Protein AF-A0A3M7LF11-F1 (afdb_monomer)

Nearest PDB structures (foldseek):
  4iwr-assembly1_B  TM=7.199E-01  e=1.072E+00  Enterobacter sp. RFL1396
  3fya-assembly1_A  TM=6.774E-01  e=1.220E+00  Enterobacter sp. RFL1396
  2cro-assembly1_A  TM=6.821E-01  e=1.921E+00  Phage 434
  2ict-assembly1_A  TM=4.793E-01  e=4.764E+00  Escherichia coli CFT073

Foldseek 3Di:
DPLQDALLSLVVVVCVVVVHDVVVVCVQLVHDPVCCDDVNVVDHDDPVSVVSSCVVVVLCVPPQNVCCSHVVPDDRDDPPPPPDDDDDDDVPVVVVVVVVVVVVVVVVVVVVVVVVVVVVVVVVVVVVVVVVVVVVVVVVVVVVVVVPDD

Secondary structure (DSSP, 8-state):
-----SHHHHHHHHHHHHT--HHHHHHHHT--GGGGSHHHHHSPPPHHHHHHHHHH-GGGTSHHHHHHHHH--S--------------SSHHHHHHHHHHHHHHHHHHHHHHHHHHHHHHHHHHHHHHHHHHHHHHHHHHHHHHHHHS--

Mean predicted aligned error: 16.31 Å

Sequence (150 aa):
MDKIKTTKERILFYLEKKGFKKETFYKETGMSSSNFKGMALKSDLGIDKLAKIITFYPELKESSNLTWLITGQGNLTLDDGKKTCPDTTNSNEKNNELADLLASLFAQYNTQDKSLLFIQNQLGRIEKKCDEAFAQQKNFLEKILSQAKP

pLDDT: mean 85.23, std 14.86, range [35.38, 97.38]

Structure (mmCIF, N/CA/C/O backbone):
data_AF-A0A3M7LF11-F1
#
_entry.id   AF-A0A3M7LF11-F1
#
loop_
_atom_site.group_PDB
_atom_site.id
_atom_site.type_symbol
_atom_site.label_atom_id
_atom_site.label_alt_id
_atom_site.label_comp_id
_atom_site.label_asym_id
_atom_site.label_entity_id
_atom_site.label_seq_id
_atom_site.pdbx_PDB_ins_code
_atom_site.Cartn_x
_atom_site.Cartn_y
_atom_site.Cartn_z
_atom_site.occupancy
_atom_site.B_iso_or_equiv
_atom_site.auth_seq_id
_atom_site.auth_comp_id
_atom_site.auth_asym_id
_atom_site.auth_atom_id
_atom_site.pdbx_PDB_model_num
ATOM 1 N N . MET A 1 1 ? 19.154 20.171 -10.728 1.00 37.91 1 MET A N 1
ATOM 2 C CA . MET A 1 1 ? 18.754 18.773 -10.989 1.00 37.91 1 MET A CA 1
ATOM 3 C C . MET A 1 1 ? 17.394 18.800 -11.644 1.00 37.91 1 MET A C 1
ATOM 5 O O . MET A 1 1 ? 16.464 19.336 -11.048 1.00 37.91 1 MET A O 1
ATOM 9 N N . ASP A 1 2 ? 17.306 18.323 -12.883 1.00 45.28 2 ASP A N 1
ATOM 10 C CA . ASP A 1 2 ? 16.047 18.278 -13.618 1.00 45.28 2 ASP A CA 1
ATOM 11 C C . ASP A 1 2 ? 15.024 17.454 -12.841 1.00 45.28 2 ASP A C 1
ATOM 13 O O . ASP A 1 2 ? 15.252 16.305 -12.464 1.00 45.28 2 ASP A O 1
ATOM 17 N N . LYS A 1 3 ? 13.901 18.098 -12.534 1.00 57.84 3 LYS A N 1
ATOM 18 C CA . LYS A 1 3 ? 12.781 17.499 -11.817 1.00 57.84 3 LYS A CA 1
ATOM 19 C C . LYS A 1 3 ? 12.213 16.409 -12.723 1.00 57.84 3 LYS A C 1
ATOM 21 O O . LYS A 1 3 ? 11.595 16.754 -13.719 1.00 57.84 3 LYS A O 1
ATOM 26 N N . ILE A 1 4 ? 12.439 15.134 -12.415 1.00 66.81 4 ILE A N 1
ATOM 27 C CA . ILE A 1 4 ? 11.818 14.006 -13.127 1.00 66.81 4 ILE A CA 1
ATOM 28 C C . ILE A 1 4 ? 10.298 14.177 -13.005 1.00 66.81 4 ILE A C 1
ATOM 30 O O . ILE A 1 4 ? 9.768 14.113 -11.894 1.00 66.81 4 ILE A O 1
ATOM 34 N N . LYS A 1 5 ? 9.590 14.466 -14.106 1.00 77.38 5 LYS A N 1
ATOM 35 C CA . LYS A 1 5 ? 8.169 14.861 -14.040 1.00 77.38 5 LYS A CA 1
ATOM 36 C C . LYS A 1 5 ? 7.240 13.711 -14.399 1.00 77.38 5 LYS A C 1
ATOM 38 O O . LYS A 1 5 ? 6.212 13.529 -13.751 1.00 77.38 5 LYS A O 1
ATOM 43 N N . THR A 1 6 ? 7.603 12.921 -15.401 1.00 89.31 6 THR A N 1
ATOM 44 C CA . THR A 1 6 ? 6.701 11.945 -16.023 1.00 89.31 6 THR A CA 1
ATOM 45 C C . THR A 1 6 ? 7.041 10.502 -15.669 1.00 89.31 6 THR A C 1
ATOM 47 O O . THR A 1 6 ? 8.177 10.159 -15.337 1.00 89.31 6 THR A O 1
ATOM 50 N N . THR A 1 7 ? 6.048 9.622 -15.800 1.00 91.69 7 THR A N 1
ATOM 51 C CA . THR A 1 7 ? 6.211 8.174 -15.604 1.00 91.69 7 THR A CA 1
ATOM 52 C C . THR A 1 7 ? 7.280 7.593 -16.528 1.00 91.69 7 THR A C 1
ATOM 54 O O . THR A 1 7 ? 8.071 6.757 -16.105 1.00 91.69 7 THR A O 1
ATOM 57 N N . LYS A 1 8 ? 7.371 8.067 -17.777 1.00 92.75 8 LYS A N 1
ATOM 58 C CA . LYS A 1 8 ? 8.382 7.600 -18.737 1.00 92.75 8 LYS A CA 1
ATOM 59 C C . LYS A 1 8 ? 9.796 8.009 -18.334 1.00 92.75 8 LYS A C 1
ATOM 61 O O . LYS A 1 8 ? 10.705 7.192 -18.443 1.00 92.75 8 LYS A O 1
ATOM 66 N N . GLU A 1 9 ? 9.985 9.227 -17.829 1.00 92.25 9 GLU A N 1
ATOM 67 C CA . GLU A 1 9 ? 11.280 9.656 -17.286 1.00 92.25 9 GLU A CA 1
ATOM 68 C C . GLU A 1 9 ? 11.669 8.828 -16.053 1.00 92.25 9 GLU A C 1
ATOM 70 O O . GLU A 1 9 ? 12.822 8.419 -15.937 1.00 92.25 9 GLU A O 1
ATOM 75 N N . ARG A 1 10 ? 10.706 8.497 -15.179 1.00 92.50 10 ARG A N 1
ATOM 76 C CA . ARG A 1 10 ? 10.931 7.595 -14.035 1.00 92.50 10 ARG A CA 1
ATOM 77 C C . ARG A 1 10 ? 11.327 6.184 -14.466 1.00 92.50 10 ARG A C 1
ATOM 79 O O . ARG A 1 10 ? 12.252 5.621 -13.892 1.00 92.50 10 ARG A O 1
ATOM 86 N N . ILE A 1 11 ? 10.709 5.637 -15.514 1.00 93.50 11 ILE A N 1
ATOM 87 C CA . ILE A 1 11 ? 11.112 4.341 -16.088 1.00 93.50 11 ILE A CA 1
ATOM 88 C C . ILE A 1 11 ? 12.564 4.404 -16.567 1.00 93.50 11 ILE A C 1
ATOM 90 O O . ILE A 1 11 ? 13.355 3.532 -16.225 1.00 93.50 11 ILE A O 1
ATOM 94 N N . LEU A 1 12 ? 12.943 5.446 -17.315 1.00 92.94 12 LEU A N 1
ATOM 95 C CA . LEU A 1 12 ? 14.319 5.593 -17.797 1.00 92.94 12 LEU A CA 1
ATOM 96 C C . LEU A 1 12 ? 15.326 5.728 -16.648 1.00 92.94 12 LEU A C 1
ATOM 98 O O . LEU A 1 12 ? 16.388 5.115 -16.712 1.00 92.94 12 LEU A O 1
ATOM 102 N N . PHE A 1 13 ? 14.977 6.479 -15.600 1.00 92.00 13 PHE A N 1
ATOM 103 C CA . PHE A 1 13 ? 15.789 6.597 -14.388 1.00 92.00 13 PHE A CA 1
ATOM 104 C C . PHE A 1 13 ? 15.973 5.245 -13.689 1.00 92.00 13 PHE A C 1
ATOM 106 O O . PHE A 1 13 ? 17.080 4.897 -13.291 1.00 92.00 13 PHE A O 1
ATOM 113 N N . TYR A 1 14 ? 14.905 4.456 -13.571 1.00 92.25 14 TYR A N 1
ATOM 114 C CA . TYR A 1 14 ? 14.975 3.106 -13.017 1.00 92.25 14 TYR A CA 1
ATOM 115 C C . TYR A 1 14 ? 15.912 2.196 -13.836 1.00 92.25 14 TYR A C 1
ATOM 117 O O . TYR A 1 14 ? 16.782 1.544 -13.257 1.00 92.25 14 TYR A O 1
ATOM 125 N N . LEU A 1 15 ? 15.799 2.207 -15.172 1.00 92.06 15 LEU A N 1
ATOM 126 C CA . LEU A 1 15 ? 16.684 1.430 -16.051 1.00 92.06 15 LEU A CA 1
ATOM 127 C C . LEU A 1 15 ? 18.151 1.832 -15.871 1.00 92.06 15 LEU A C 1
ATOM 129 O O . LEU A 1 15 ? 19.018 0.967 -15.785 1.00 92.06 15 LEU A O 1
ATOM 133 N N . GLU A 1 16 ? 18.425 3.134 -15.776 1.00 91.06 16 GLU A N 1
ATOM 134 C CA . GLU A 1 16 ? 19.770 3.656 -15.525 1.00 91.06 16 GLU A CA 1
ATOM 135 C C . GLU A 1 16 ? 20.314 3.182 -14.173 1.00 91.06 16 GLU A C 1
ATOM 137 O O . GLU A 1 16 ? 21.439 2.691 -14.103 1.00 91.06 16 GLU A O 1
ATOM 142 N N . LYS A 1 17 ? 19.502 3.250 -13.111 1.00 89.25 17 LYS A N 1
ATOM 143 C CA . LYS A 1 17 ? 19.895 2.799 -11.769 1.00 89.25 17 LYS A CA 1
ATOM 144 C C . LYS A 1 17 ? 20.200 1.305 -11.699 1.00 89.25 17 LYS A C 1
ATOM 146 O O . LYS A 1 17 ? 21.143 0.927 -11.013 1.00 89.25 17 LYS A O 1
ATOM 151 N N . LYS A 1 18 ? 19.449 0.470 -12.420 1.00 87.19 18 LYS A N 1
ATOM 152 C CA . LYS A 1 18 ? 19.700 -0.979 -12.512 1.00 87.19 18 LYS A CA 1
ATOM 153 C C . LYS A 1 18 ? 20.770 -1.361 -13.541 1.00 87.19 18 LYS A C 1
ATOM 155 O O . LYS A 1 18 ? 21.144 -2.527 -13.617 1.00 87.19 18 LYS A O 1
ATOM 160 N N . GLY A 1 19 ? 21.274 -0.409 -14.330 1.00 87.31 19 GLY A N 1
ATOM 161 C CA . GLY A 1 19 ? 22.232 -0.685 -15.402 1.00 87.31 19 GLY A CA 1
ATOM 162 C C . GLY A 1 19 ? 21.628 -1.455 -16.583 1.00 87.31 19 GLY A C 1
ATOM 163 O O . GLY A 1 19 ? 22.349 -2.121 -17.328 1.00 87.31 19 GLY A O 1
ATOM 164 N N . PHE A 1 20 ? 20.308 -1.384 -16.773 1.00 89.94 20 PHE A N 1
ATOM 165 C CA . PHE A 1 20 ? 19.628 -2.032 -17.887 1.00 89.94 20 PHE A CA 1
ATOM 166 C C . PHE A 1 20 ? 19.784 -1.236 -19.183 1.00 89.94 20 PHE A C 1
ATOM 168 O O . PHE A 1 20 ? 19.600 -0.018 -19.238 1.00 89.94 20 PHE A O 1
ATOM 175 N N . LYS A 1 21 ? 20.091 -1.951 -20.269 1.00 92.88 21 LYS A N 1
ATOM 176 C CA . LYS A 1 21 ? 20.176 -1.363 -21.609 1.00 92.88 21 LYS A CA 1
ATOM 177 C C . LYS A 1 21 ? 18.773 -1.030 -22.114 1.00 92.88 21 LYS A C 1
ATOM 179 O O . LYS A 1 21 ? 17.878 -1.877 -22.086 1.00 92.88 21 LYS A O 1
ATOM 184 N N . LYS A 1 22 ? 18.589 0.188 -22.628 1.00 92.88 22 LYS A N 1
ATOM 185 C CA . LYS A 1 22 ? 17.292 0.670 -23.136 1.00 92.88 22 LYS A CA 1
ATOM 186 C C . LYS A 1 22 ? 16.792 -0.191 -24.296 1.00 92.88 22 LYS A C 1
ATOM 188 O O . LYS A 1 22 ? 15.602 -0.456 -24.398 1.00 92.88 22 LYS A O 1
ATOM 193 N N . GLU A 1 23 ? 17.704 -0.671 -25.133 1.00 92.06 23 GLU A N 1
ATOM 194 C CA . GLU A 1 23 ? 17.424 -1.550 -26.268 1.00 92.06 23 GLU A CA 1
ATOM 195 C C . GLU A 1 23 ? 16.804 -2.875 -25.814 1.00 92.06 23 GLU A C 1
ATOM 197 O O . GLU A 1 23 ? 15.827 -3.333 -26.408 1.00 92.06 23 GLU A O 1
ATOM 202 N N . THR A 1 24 ? 17.332 -3.459 -24.733 1.00 92.00 24 THR A N 1
ATOM 203 C CA . THR A 1 24 ? 16.788 -4.676 -24.120 1.00 92.00 24 THR A CA 1
ATOM 204 C C . THR A 1 24 ? 15.384 -4.419 -23.589 1.00 92.00 24 THR A C 1
ATOM 206 O O . THR A 1 24 ? 14.457 -5.135 -23.958 1.00 92.00 24 THR A O 1
ATOM 209 N N . PHE A 1 25 ? 15.202 -3.329 -22.839 1.00 95.00 25 PHE A N 1
ATOM 210 C CA . PHE A 1 25 ? 13.893 -2.919 -22.333 1.00 95.00 25 PHE A CA 1
ATOM 211 C C . PHE A 1 25 ? 12.856 -2.758 -23.455 1.00 95.00 25 PHE A C 1
ATOM 213 O O . PHE A 1 25 ? 11.746 -3.281 -23.358 1.00 95.00 25 PHE A O 1
ATOM 220 N N . TYR A 1 26 ? 13.204 -2.074 -24.549 1.00 94.06 26 TYR A N 1
ATOM 221 C CA . TYR A 1 26 ? 12.304 -1.884 -25.692 1.00 94.06 26 TYR A CA 1
ATOM 222 C C . TYR A 1 26 ? 11.915 -3.211 -26.346 1.00 94.06 26 TYR A C 1
ATOM 224 O O . TYR A 1 26 ? 10.750 -3.406 -26.695 1.00 94.06 26 TYR A O 1
ATOM 232 N N . LYS A 1 27 ? 12.867 -4.140 -26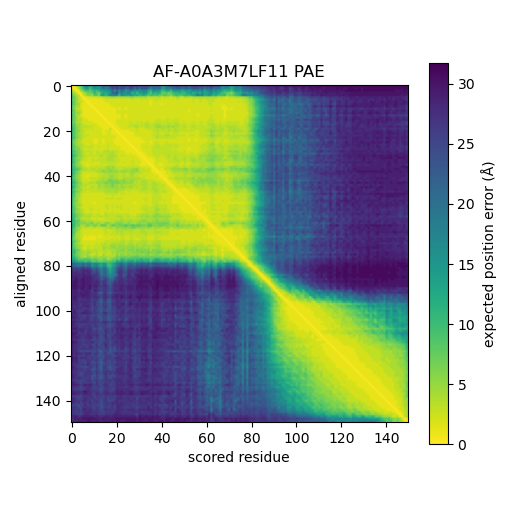.469 1.00 92.56 27 LYS A N 1
ATOM 233 C CA . LYS A 1 27 ? 12.630 -5.469 -27.037 1.00 92.56 27 LYS A CA 1
ATOM 234 C C . LYS A 1 27 ? 11.722 -6.320 -26.144 1.00 92.56 27 LYS A C 1
ATOM 236 O O . LYS A 1 27 ? 10.757 -6.887 -26.645 1.00 92.56 27 LYS A O 1
ATOM 241 N N . GLU A 1 28 ? 11.997 -6.378 -24.843 1.00 91.75 28 GLU A N 1
ATOM 242 C CA . GLU A 1 28 ? 11.240 -7.182 -23.868 1.00 91.75 28 GLU A CA 1
ATOM 243 C C . GLU A 1 28 ? 9.813 -6.661 -23.694 1.00 91.75 28 GLU A C 1
ATOM 245 O O . GLU A 1 28 ? 8.832 -7.400 -23.779 1.00 91.75 28 GLU A O 1
ATOM 250 N N . THR A 1 29 ? 9.672 -5.346 -23.550 1.00 90.50 29 THR A N 1
ATOM 251 C CA . THR A 1 29 ? 8.360 -4.712 -23.402 1.00 90.50 29 THR A CA 1
ATOM 252 C C . THR A 1 29 ? 7.620 -4.557 -24.734 1.00 90.50 29 THR A C 1
ATOM 254 O O . THR A 1 29 ? 6.427 -4.243 -24.748 1.00 90.50 29 THR A O 1
ATOM 257 N N . GLY A 1 30 ? 8.275 -4.814 -25.871 1.00 91.00 30 GLY A N 1
ATOM 258 C CA . GLY A 1 30 ? 7.721 -4.616 -27.213 1.00 91.00 30 GLY A CA 1
ATOM 259 C C . GLY A 1 30 ? 7.358 -3.157 -27.502 1.00 91.00 30 GLY A C 1
ATOM 260 O O . GLY A 1 30 ? 6.404 -2.888 -28.231 1.00 91.00 30 GLY A O 1
ATOM 261 N N . MET A 1 31 ? 8.059 -2.208 -26.881 1.00 91.50 31 MET A N 1
ATOM 262 C CA . MET A 1 31 ? 7.811 -0.779 -27.045 1.00 91.50 31 MET A CA 1
ATOM 263 C C . MET A 1 31 ? 8.830 -0.153 -27.989 1.00 91.50 31 MET A C 1
ATOM 265 O O . MET A 1 31 ? 10.023 -0.412 -27.896 1.00 91.50 31 MET A O 1
ATOM 269 N N . SER A 1 32 ? 8.376 0.743 -28.866 1.00 91.44 32 SER A N 1
ATOM 270 C CA . SER A 1 32 ? 9.290 1.516 -29.710 1.00 91.44 32 SER A CA 1
ATOM 271 C C . SER A 1 32 ? 10.071 2.546 -28.892 1.00 91.44 32 SER A C 1
ATOM 273 O O . SER A 1 32 ? 9.496 3.262 -28.066 1.00 91.44 32 SER A O 1
ATOM 275 N N . SER A 1 33 ? 11.359 2.709 -29.210 1.00 90.81 33 SER A N 1
ATOM 276 C CA . SER A 1 33 ? 12.207 3.763 -28.637 1.00 90.81 33 SER A CA 1
ATOM 277 C C . SER A 1 33 ? 11.658 5.178 -28.873 1.00 90.81 33 SER A C 1
ATOM 279 O O . SER A 1 33 ? 11.916 6.077 -28.072 1.00 90.81 33 SER A O 1
ATOM 281 N N . SER A 1 34 ? 10.855 5.382 -29.926 1.00 89.56 34 SER 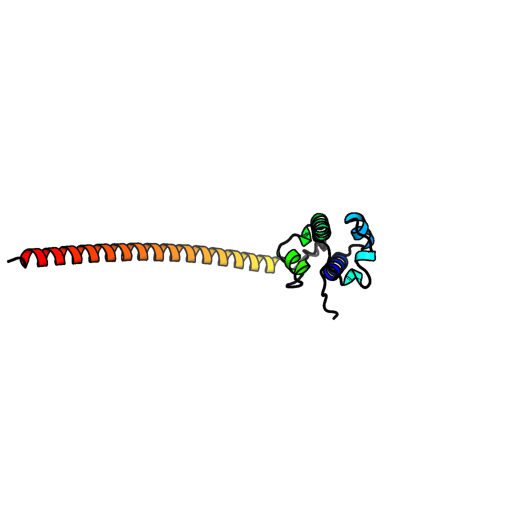A N 1
ATOM 282 C CA . SER A 1 34 ? 10.198 6.664 -30.205 1.00 89.56 34 SER A CA 1
ATOM 283 C C . SER A 1 34 ? 9.212 7.085 -29.110 1.00 89.56 34 SER A C 1
ATOM 285 O O . SER A 1 34 ? 9.026 8.280 -28.909 1.00 89.56 34 SER A O 1
ATOM 287 N N . ASN A 1 35 ? 8.647 6.141 -28.342 1.00 88.69 35 ASN A N 1
ATOM 288 C CA . ASN A 1 35 ? 7.737 6.443 -27.227 1.00 88.69 35 ASN A CA 1
ATOM 289 C C . ASN A 1 35 ? 8.439 7.098 -26.028 1.00 88.69 35 ASN A C 1
ATOM 291 O O . ASN A 1 35 ? 7.763 7.648 -25.164 1.00 88.69 35 ASN A O 1
ATOM 295 N N . PHE A 1 36 ? 9.770 7.024 -25.960 1.00 91.69 36 PHE A N 1
ATOM 296 C CA . PHE A 1 36 ? 10.580 7.470 -24.823 1.00 91.69 36 PHE A CA 1
ATOM 297 C C . PHE A 1 36 ? 11.565 8.586 -25.211 1.00 91.69 36 PHE A C 1
ATOM 299 O O . PHE A 1 36 ? 12.581 8.780 -24.546 1.00 91.69 36 PHE A O 1
ATOM 306 N N . LYS A 1 37 ? 11.297 9.314 -26.303 1.00 89.31 37 LYS A N 1
ATOM 307 C CA . LYS A 1 37 ? 12.151 10.399 -26.813 1.00 89.31 37 LYS A CA 1
ATOM 308 C C . LYS A 1 37 ? 11.334 11.649 -27.142 1.00 89.31 37 LYS A C 1
ATOM 310 O O . LYS A 1 37 ? 10.138 11.571 -27.418 1.00 89.31 37 LYS A O 1
ATOM 315 N N . GLY A 1 38 ? 11.997 12.807 -27.148 1.00 89.38 38 GLY A N 1
ATOM 316 C CA . GLY A 1 38 ? 11.416 14.079 -27.590 1.00 89.38 38 GLY A CA 1
ATOM 317 C C . GLY A 1 38 ? 10.112 14.430 -26.867 1.00 89.38 38 GLY A C 1
ATOM 318 O O . GLY A 1 38 ? 10.008 14.294 -25.651 1.00 89.38 38 GLY A O 1
ATOM 319 N N . MET A 1 39 ? 9.096 14.860 -27.620 1.00 86.06 39 MET A N 1
ATOM 320 C CA . MET A 1 39 ? 7.781 15.191 -27.054 1.00 86.06 39 MET A CA 1
ATOM 321 C C . MET A 1 39 ? 7.042 13.967 -26.499 1.00 86.06 39 MET A C 1
ATOM 323 O O . MET A 1 39 ? 6.315 14.091 -25.517 1.00 86.06 39 MET A O 1
ATOM 327 N N . ALA A 1 40 ? 7.257 12.780 -27.074 1.00 86.75 40 ALA A N 1
ATOM 328 C CA . ALA A 1 40 ? 6.610 11.551 -26.618 1.00 86.75 40 ALA A CA 1
ATOM 329 C C . ALA A 1 40 ? 7.087 11.112 -25.225 1.00 86.75 40 ALA A C 1
ATOM 331 O O . ALA A 1 40 ? 6.352 10.425 -24.522 1.00 86.75 40 ALA A O 1
ATOM 332 N N . LEU A 1 41 ? 8.277 11.545 -24.791 1.00 88.44 41 LEU A N 1
ATOM 333 C CA . LEU A 1 41 ? 8.746 11.342 -23.419 1.00 88.44 41 LEU A CA 1
ATOM 334 C C . LEU A 1 41 ? 7.881 12.096 -22.400 1.00 88.44 41 LEU A C 1
ATOM 336 O O . LEU A 1 41 ? 7.674 11.604 -21.297 1.00 88.44 41 LEU A O 1
ATOM 340 N N . LYS A 1 42 ? 7.360 13.269 -22.781 1.00 87.44 42 LYS A N 1
ATOM 341 C CA . LYS A 1 42 ? 6.558 14.130 -21.903 1.00 87.44 42 LYS A CA 1
ATOM 342 C C . LYS A 1 42 ? 5.075 13.763 -21.868 1.00 87.44 42 LYS A C 1
ATOM 344 O O . LYS A 1 42 ? 4.348 14.315 -21.050 1.00 87.44 42 LYS A O 1
ATOM 349 N N . SER A 1 43 ? 4.619 12.883 -22.759 1.00 87.19 43 SER A N 1
ATOM 350 C CA . SER A 1 43 ? 3.229 12.431 -22.785 1.00 87.19 43 SER A CA 1
ATOM 351 C C . SER A 1 43 ? 2.999 11.250 -21.851 1.00 87.19 43 SER A C 1
ATOM 353 O O . SER A 1 43 ? 3.932 10.510 -21.520 1.00 87.19 43 SER A O 1
ATOM 355 N N . ASP A 1 44 ? 1.739 11.017 -21.499 1.00 84.56 44 ASP A N 1
ATOM 356 C CA . ASP A 1 44 ? 1.363 9.878 -20.672 1.00 84.56 44 ASP A CA 1
ATOM 357 C C . ASP A 1 44 ? 1.661 8.535 -21.349 1.00 84.56 44 ASP A C 1
ATOM 359 O O . ASP A 1 44 ? 1.764 8.395 -22.577 1.00 84.56 44 ASP A O 1
ATOM 363 N N . LEU A 1 45 ? 1.867 7.526 -20.507 1.00 88.50 45 LEU A N 1
ATOM 364 C CA . LEU A 1 45 ? 1.993 6.138 -20.915 1.00 88.50 45 LEU A CA 1
ATOM 365 C C . LEU A 1 45 ? 0.641 5.455 -20.697 1.00 88.50 45 LEU A C 1
ATOM 367 O O . LEU A 1 45 ? 0.084 5.547 -19.608 1.00 88.50 45 LEU A O 1
ATOM 371 N N . GLY A 1 46 ? 0.131 4.765 -21.718 1.00 88.38 46 GLY A N 1
ATOM 372 C CA . GLY A 1 46 ? -1.097 3.976 -21.590 1.00 88.38 46 GLY A CA 1
ATOM 373 C C . GLY A 1 46 ? -1.000 2.944 -20.461 1.00 88.38 46 GLY A C 1
ATOM 374 O O . GLY A 1 46 ? 0.071 2.383 -20.208 1.00 88.38 46 GLY A O 1
ATOM 375 N N . ILE A 1 47 ? -2.117 2.707 -19.772 1.00 88.44 47 ILE A N 1
ATOM 376 C CA . ILE A 1 47 ? -2.201 1.789 -18.624 1.00 88.44 47 ILE A CA 1
ATOM 377 C C . ILE A 1 47 ? -1.822 0.359 -19.037 1.00 88.44 47 ILE A C 1
ATOM 379 O O . ILE A 1 47 ? -1.114 -0.332 -18.310 1.00 88.44 47 ILE A O 1
ATOM 383 N N . ASP A 1 48 ? -2.221 -0.051 -20.239 1.00 90.06 48 ASP A N 1
ATOM 384 C CA . ASP A 1 48 ? -1.853 -1.310 -20.891 1.00 90.06 48 ASP A CA 1
ATOM 385 C C . ASP A 1 48 ? -0.328 -1.491 -20.986 1.00 90.06 48 ASP A C 1
ATOM 387 O O . ASP A 1 48 ? 0.228 -2.536 -20.634 1.00 90.06 48 ASP A O 1
ATOM 391 N N . LYS A 1 49 ? 0.374 -0.433 -21.399 1.00 91.31 49 LYS A N 1
ATOM 392 C CA . LYS A 1 49 ? 1.834 -0.414 -21.511 1.00 91.31 49 LYS A CA 1
ATOM 393 C C . LYS A 1 49 ? 2.490 -0.456 -20.136 1.00 91.31 49 LYS A C 1
ATOM 395 O O . LYS A 1 49 ? 3.447 -1.203 -19.947 1.00 91.31 49 LYS A O 1
ATOM 400 N N . LEU A 1 50 ? 1.977 0.312 -19.177 1.00 91.81 50 LEU A N 1
ATOM 401 C CA . LEU A 1 50 ? 2.487 0.316 -17.806 1.00 91.81 50 LEU A CA 1
ATOM 402 C C . LEU A 1 50 ? 2.344 -1.064 -17.144 1.00 91.81 50 LEU A C 1
ATOM 404 O O . LEU A 1 50 ? 3.305 -1.558 -16.556 1.00 91.81 50 LEU A O 1
ATOM 408 N N . ALA A 1 51 ? 1.193 -1.721 -17.308 1.00 91.38 51 ALA A N 1
ATOM 409 C CA . ALA A 1 51 ? 0.957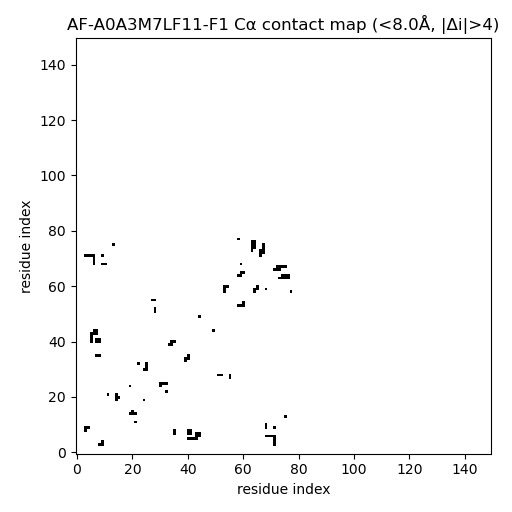 -3.073 -16.804 1.00 91.38 51 ALA A CA 1
ATOM 410 C C . ALA A 1 51 ? 1.964 -4.081 -17.380 1.00 91.38 51 ALA A C 1
ATOM 412 O O . ALA A 1 51 ? 2.511 -4.912 -16.649 1.00 91.38 51 ALA A O 1
ATOM 413 N N . LYS A 1 52 ? 2.281 -3.964 -18.676 1.00 93.38 52 LYS A N 1
ATOM 414 C CA . LYS A 1 52 ? 3.302 -4.800 -19.316 1.00 93.38 52 LYS A CA 1
ATOM 415 C C . LYS A 1 52 ? 4.686 -4.578 -18.704 1.00 93.38 52 LYS A C 1
ATOM 417 O O . LYS A 1 52 ? 5.370 -5.550 -18.408 1.00 93.38 52 LYS A O 1
ATOM 422 N N . ILE A 1 53 ? 5.082 -3.328 -18.458 1.00 92.94 53 ILE A N 1
ATOM 423 C CA . ILE A 1 53 ? 6.371 -3.005 -17.820 1.00 92.94 53 ILE A CA 1
ATOM 424 C C . ILE A 1 53 ? 6.468 -3.651 -16.439 1.00 92.94 53 ILE A C 1
ATOM 426 O O . ILE A 1 53 ? 7.427 -4.363 -16.173 1.00 92.94 53 ILE A O 1
ATOM 430 N N . ILE A 1 54 ? 5.468 -3.455 -15.581 1.00 92.50 54 ILE A N 1
ATOM 431 C CA . ILE A 1 54 ? 5.495 -3.975 -14.203 1.00 92.50 54 ILE A CA 1
ATOM 432 C C . ILE A 1 54 ? 5.483 -5.516 -14.181 1.00 92.50 54 ILE A C 1
ATOM 434 O O . ILE A 1 54 ? 5.998 -6.131 -13.252 1.00 92.50 54 ILE A O 1
ATOM 438 N N . THR A 1 55 ? 4.942 -6.152 -15.224 1.00 91.62 55 THR A N 1
ATOM 439 C CA . THR A 1 55 ? 4.993 -7.613 -15.390 1.00 91.62 55 THR A CA 1
ATOM 440 C C . THR A 1 55 ? 6.407 -8.111 -15.712 1.00 91.62 55 THR A C 1
ATOM 442 O O . THR A 1 55 ? 6.821 -9.134 -15.176 1.00 91.62 55 THR A O 1
ATOM 445 N N . PHE A 1 56 ? 7.156 -7.396 -16.559 1.00 91.56 56 PHE A N 1
ATOM 446 C CA . PHE A 1 56 ? 8.550 -7.733 -16.890 1.00 91.56 56 PHE A CA 1
ATOM 447 C C . PHE A 1 56 ? 9.552 -7.316 -15.806 1.00 91.56 56 PHE A C 1
ATOM 449 O O . PHE A 1 56 ? 10.602 -7.942 -15.686 1.00 91.56 56 PHE A O 1
ATOM 456 N N . TYR A 1 57 ? 9.220 -6.301 -15.003 1.00 90.50 57 TYR A N 1
ATOM 457 C CA . TYR A 1 57 ? 10.057 -5.777 -13.920 1.00 90.50 57 TYR A CA 1
ATOM 458 C C . TYR A 1 57 ? 9.292 -5.820 -12.584 1.00 90.50 57 TYR A C 1
ATOM 460 O O . TYR A 1 57 ? 8.784 -4.787 -12.133 1.00 90.50 57 TYR A O 1
ATOM 468 N N . PRO A 1 58 ? 9.185 -7.000 -11.936 1.00 87.00 58 PRO A N 1
ATOM 469 C CA . PRO A 1 58 ? 8.365 -7.192 -10.738 1.00 87.00 58 PRO A CA 1
ATOM 470 C C . PRO A 1 58 ? 8.768 -6.317 -9.548 1.00 87.00 58 PRO A C 1
ATOM 472 O O . PRO A 1 58 ? 7.924 -5.979 -8.730 1.00 87.00 58 PRO A O 1
ATOM 475 N N . GLU A 1 59 ? 10.023 -5.879 -9.466 1.00 85.38 59 GLU A N 1
ATOM 476 C CA . GLU A 1 59 ? 10.487 -4.919 -8.452 1.00 85.38 59 GLU A CA 1
ATOM 477 C C . GLU A 1 59 ? 9.771 -3.559 -8.496 1.00 85.38 59 GLU A C 1
ATOM 479 O O . GLU A 1 59 ? 9.704 -2.858 -7.486 1.00 85.38 59 GLU A O 1
ATOM 484 N N . LEU A 1 60 ? 9.190 -3.186 -9.641 1.00 88.44 60 LEU A N 1
ATOM 485 C CA . LEU A 1 60 ? 8.334 -2.004 -9.757 1.00 88.44 60 LEU A CA 1
ATOM 486 C C . LEU A 1 60 ? 6.900 -2.257 -9.272 1.00 88.44 60 LEU A C 1
ATOM 488 O O . LEU A 1 60 ? 6.139 -1.303 -9.128 1.00 88.44 60 LEU A O 1
ATOM 492 N N . LYS A 1 61 ? 6.517 -3.519 -9.038 1.00 85.69 61 LYS A N 1
ATOM 493 C CA . LYS A 1 61 ? 5.187 -3.910 -8.550 1.00 85.69 61 LYS A CA 1
ATOM 494 C C . LYS A 1 61 ? 5.017 -3.649 -7.055 1.00 85.69 61 LYS A C 1
ATOM 496 O O . LYS A 1 61 ? 3.884 -3.502 -6.601 1.00 85.69 61 LYS A O 1
ATOM 501 N N . GLU A 1 62 ? 6.117 -3.588 -6.307 1.00 86.06 62 GLU A N 1
ATOM 502 C CA . GLU A 1 62 ? 6.104 -3.264 -4.881 1.00 86.06 62 GLU A CA 1
ATOM 503 C C . GLU A 1 62 ? 5.373 -1.942 -4.619 1.00 86.06 62 GLU A C 1
ATOM 505 O O . GLU A 1 62 ? 5.541 -0.968 -5.357 1.00 86.06 62 GLU A O 1
ATOM 510 N N . SER A 1 63 ? 4.561 -1.891 -3.557 1.00 75.88 63 SER A N 1
ATOM 511 C CA . SER A 1 63 ? 3.628 -0.775 -3.320 1.00 75.88 63 SER A CA 1
ATOM 512 C C . SER A 1 63 ? 4.323 0.593 -3.247 1.00 75.88 63 SER A C 1
ATOM 514 O O . SER A 1 63 ? 3.767 1.597 -3.702 1.00 75.88 63 SER A O 1
ATOM 516 N N . SER A 1 64 ? 5.537 0.654 -2.695 1.00 83.44 64 SER A N 1
ATOM 517 C CA . SER A 1 64 ? 6.339 1.881 -2.602 1.00 83.44 64 SER A CA 1
ATOM 518 C C . SER A 1 64 ? 6.865 2.336 -3.969 1.00 83.44 64 SER A C 1
ATOM 520 O O . SER A 1 64 ? 6.702 3.499 -4.343 1.00 83.44 64 SER A O 1
ATOM 522 N N . ASN A 1 65 ? 7.423 1.410 -4.752 1.00 90.31 65 ASN A N 1
ATOM 523 C CA . ASN A 1 65 ? 7.982 1.681 -6.077 1.00 90.31 65 ASN A CA 1
ATOM 524 C C . ASN A 1 65 ? 6.896 2.008 -7.104 1.00 90.31 65 ASN A C 1
ATOM 526 O O . ASN A 1 65 ? 7.083 2.903 -7.928 1.00 90.31 65 ASN A O 1
ATOM 530 N N . LEU A 1 66 ? 5.740 1.346 -7.022 1.00 90.62 66 LEU A N 1
ATOM 531 C CA . LEU A 1 66 ? 4.592 1.632 -7.875 1.00 90.62 66 LEU A CA 1
ATOM 532 C C . LEU A 1 66 ? 4.023 3.029 -7.605 1.00 90.62 66 LEU A C 1
ATOM 534 O O . LEU A 1 66 ? 3.732 3.775 -8.542 1.00 90.62 66 LEU A O 1
ATOM 538 N N . THR A 1 67 ? 3.920 3.411 -6.327 1.00 90.50 67 THR A N 1
ATOM 539 C CA . THR A 1 67 ? 3.489 4.759 -5.933 1.00 90.50 67 THR A CA 1
ATOM 540 C C . THR A 1 67 ? 4.437 5.806 -6.504 1.00 90.50 67 THR A C 1
ATOM 542 O O . THR A 1 67 ? 3.983 6.721 -7.190 1.00 90.50 67 THR A O 1
ATOM 545 N N . TRP A 1 68 ? 5.748 5.628 -6.318 1.00 92.25 68 TRP A N 1
ATOM 546 C CA . TRP A 1 68 ? 6.762 6.503 -6.907 1.00 92.25 68 TRP A CA 1
ATOM 547 C C . TRP A 1 68 ? 6.659 6.566 -8.434 1.00 92.25 68 TRP A C 1
ATOM 549 O O . TRP A 1 68 ? 6.696 7.649 -9.018 1.00 92.25 68 TRP A O 1
ATOM 559 N N . LEU A 1 69 ? 6.467 5.427 -9.095 1.00 91.94 69 LEU A N 1
ATOM 560 C CA . LEU A 1 69 ? 6.389 5.336 -10.548 1.00 91.94 69 LEU A CA 1
ATOM 561 C C . LEU A 1 69 ? 5.190 6.106 -11.120 1.00 91.94 69 LEU A C 1
ATOM 563 O O . LEU A 1 69 ? 5.327 6.762 -12.154 1.00 91.94 69 LEU A O 1
ATOM 567 N N . ILE A 1 70 ? 4.035 6.065 -10.457 1.00 89.12 70 ILE A N 1
ATOM 568 C CA . ILE A 1 70 ? 2.802 6.697 -10.944 1.00 89.12 70 ILE A CA 1
ATOM 569 C C . ILE A 1 70 ? 2.728 8.165 -10.519 1.00 89.12 70 ILE A C 1
ATOM 571 O O . ILE A 1 70 ? 2.504 9.039 -11.355 1.00 89.12 70 ILE A O 1
ATOM 575 N N . THR A 1 71 ? 2.941 8.453 -9.236 1.00 87.88 71 THR A N 1
ATOM 576 C CA . THR A 1 71 ? 2.699 9.787 -8.662 1.00 87.88 71 THR A CA 1
ATOM 577 C C . THR A 1 71 ? 3.949 10.662 -8.647 1.00 87.88 71 THR A C 1
ATOM 579 O O . THR A 1 71 ? 3.850 11.883 -8.536 1.00 87.88 71 THR A O 1
ATOM 582 N N . GLY A 1 72 ? 5.135 10.058 -8.753 1.00 86.12 72 GLY A N 1
ATOM 583 C CA . GLY A 1 72 ? 6.409 10.739 -8.530 1.00 86.12 72 GLY A CA 1
ATOM 584 C C . GLY A 1 72 ? 6.688 11.066 -7.061 1.00 86.12 72 GLY A C 1
ATOM 585 O O . GLY A 1 72 ? 7.685 11.729 -6.786 1.00 86.12 72 GLY A O 1
ATOM 586 N N . GLN A 1 73 ? 5.832 10.639 -6.128 1.00 85.81 73 GLN A N 1
ATOM 587 C CA . GLN A 1 73 ? 6.020 10.852 -4.694 1.00 85.81 73 GLN A CA 1
ATOM 588 C C . GLN A 1 73 ? 6.785 9.688 -4.063 1.00 85.81 73 GLN A C 1
ATOM 590 O O . GLN A 1 73 ? 6.569 8.528 -4.406 1.00 85.81 73 GLN A O 1
ATOM 595 N N . GLY A 1 74 ? 7.651 9.998 -3.100 1.00 85.44 74 GLY A N 1
ATOM 596 C CA . GLY A 1 74 ? 8.509 9.011 -2.448 1.00 85.44 74 GLY A CA 1
ATOM 597 C C . GLY A 1 74 ? 9.815 8.768 -3.203 1.00 85.44 74 GLY A C 1
ATOM 598 O O . GLY A 1 74 ? 10.200 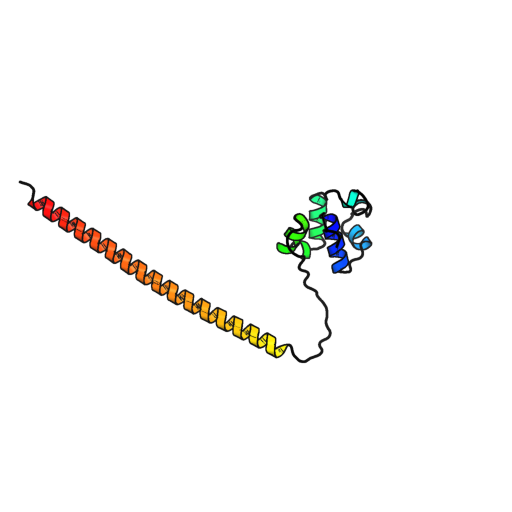9.545 -4.076 1.00 85.44 74 GLY A O 1
ATOM 599 N N . ASN A 1 75 ? 10.507 7.691 -2.837 1.00 84.38 75 ASN A N 1
ATOM 600 C CA . ASN A 1 75 ? 11.797 7.310 -3.405 1.00 84.38 75 ASN A CA 1
ATOM 601 C C . ASN A 1 75 ? 11.714 5.904 -3.998 1.00 84.38 75 ASN A C 1
ATOM 603 O O . ASN A 1 75 ? 10.988 5.055 -3.490 1.00 84.38 75 ASN A O 1
ATOM 607 N N . LEU A 1 76 ? 12.493 5.666 -5.050 1.00 85.31 76 LEU A N 1
ATOM 608 C CA . LEU A 1 76 ? 12.672 4.337 -5.618 1.00 85.31 76 LEU A CA 1
ATOM 609 C C . LEU A 1 76 ? 13.566 3.503 -4.686 1.00 85.31 76 LEU A C 1
ATOM 611 O O . LEU A 1 76 ? 14.741 3.828 -4.507 1.00 85.31 76 LEU A O 1
ATOM 615 N N . THR A 1 77 ? 13.019 2.430 -4.119 1.00 84.69 77 THR A N 1
ATOM 616 C CA . THR A 1 77 ? 13.752 1.466 -3.293 1.00 84.69 77 THR A CA 1
ATOM 617 C C . THR A 1 77 ? 14.151 0.290 -4.170 1.00 84.69 77 THR A C 1
ATOM 619 O O . THR A 1 77 ? 13.329 -0.557 -4.519 1.00 84.69 77 THR A O 1
ATOM 622 N N . LEU A 1 78 ? 15.422 0.251 -4.554 1.00 80.50 78 LEU A N 1
ATOM 623 C CA . LEU A 1 78 ? 16.007 -0.900 -5.224 1.00 80.50 78 LEU A CA 1
ATOM 624 C C . LEU A 1 78 ? 16.799 -1.666 -4.183 1.00 80.50 78 LEU A C 1
ATOM 626 O O . LEU A 1 78 ? 17.713 -1.103 -3.587 1.00 80.50 78 LEU A O 1
ATOM 630 N N . ASP A 1 79 ? 16.455 -2.933 -3.975 1.00 73.44 79 ASP A N 1
ATOM 631 C CA . ASP A 1 79 ? 17.358 -3.818 -3.260 1.00 73.44 79 ASP A CA 1
ATOM 632 C C . ASP A 1 79 ? 18.569 -4.022 -4.179 1.00 73.44 79 ASP A C 1
ATOM 634 O O . ASP A 1 79 ? 18.478 -4.589 -5.282 1.00 73.44 79 ASP A O 1
ATOM 638 N N . ASP A 1 80 ? 19.675 -3.386 -3.811 1.00 55.00 80 ASP A N 1
ATOM 639 C CA . ASP A 1 80 ? 20.930 -3.492 -4.527 1.00 55.00 80 ASP A CA 1
ATOM 640 C C . ASP A 1 80 ? 21.489 -4.874 -4.204 1.00 55.00 80 ASP A C 1
ATOM 642 O O . ASP A 1 80 ? 22.232 -5.056 -3.244 1.00 55.00 80 ASP A O 1
ATOM 646 N N . GLY A 1 81 ? 21.155 -5.861 -5.037 1.00 52.16 81 GLY A N 1
ATOM 647 C CA . GLY A 1 81 ? 21.807 -7.171 -5.080 1.00 52.16 81 GLY A CA 1
ATOM 648 C C . GLY A 1 81 ? 23.279 -7.081 -5.501 1.00 52.16 81 GLY A C 1
ATOM 649 O O . GLY A 1 81 ? 23.729 -7.821 -6.377 1.00 52.16 81 GLY A O 1
ATOM 650 N N . LYS A 1 82 ? 24.053 -6.161 -4.911 1.00 42.94 82 LYS A N 1
ATOM 651 C CA . LYS A 1 82 ? 25.505 -6.168 -4.987 1.00 42.94 82 LYS A CA 1
ATOM 652 C C . LYS A 1 82 ? 25.969 -7.456 -4.322 1.00 42.94 82 LYS A C 1
ATOM 654 O O . LYS A 1 82 ? 25.971 -7.578 -3.102 1.00 42.94 82 LYS A O 1
ATOM 659 N N . LYS A 1 83 ? 26.434 -8.401 -5.139 1.00 47.56 83 LYS A N 1
ATOM 660 C CA . LYS A 1 83 ? 27.454 -9.354 -4.708 1.00 47.56 83 LYS A CA 1
ATOM 661 C C . LYS A 1 83 ? 28.689 -8.546 -4.303 1.00 47.56 83 LYS A C 1
ATOM 663 O O . LYS A 1 83 ? 29.552 -8.272 -5.129 1.00 47.56 83 LYS A O 1
ATOM 668 N N . THR A 1 84 ? 28.745 -8.099 -3.056 1.00 35.38 84 THR A N 1
ATOM 669 C CA . THR A 1 84 ? 29.997 -7.690 -2.427 1.00 35.38 84 THR A CA 1
ATOM 670 C C . THR A 1 84 ? 30.734 -8.960 -2.032 1.00 35.38 84 THR A C 1
ATOM 672 O O . THR A 1 84 ? 30.180 -9.800 -1.322 1.00 35.38 84 THR A O 1
ATOM 675 N N . CYS A 1 85 ? 31.964 -9.119 -2.524 1.00 38.06 85 CYS A N 1
ATOM 676 C CA . CYS A 1 85 ? 32.906 -10.096 -1.988 1.00 38.06 85 CYS A CA 1
ATOM 677 C C . CYS A 1 85 ? 32.969 -9.965 -0.454 1.00 38.06 85 CYS A C 1
ATOM 679 O O . CYS A 1 85 ? 32.955 -8.835 0.045 1.00 38.06 85 CYS A O 1
ATOM 681 N N . PRO A 1 86 ? 33.018 -11.079 0.297 1.00 44.41 86 PRO A N 1
ATOM 682 C CA . PRO A 1 86 ? 33.135 -11.024 1.740 1.00 44.41 86 PRO A CA 1
ATOM 683 C C . PRO A 1 86 ? 34.596 -10.761 2.105 1.00 44.41 86 PRO A C 1
ATOM 685 O O . PRO A 1 86 ? 35.394 -11.689 2.127 1.00 44.41 86 PRO A O 1
ATOM 688 N N . ASP A 1 87 ? 34.922 -9.511 2.422 1.00 42.09 87 ASP A N 1
ATOM 689 C CA . ASP A 1 87 ? 36.032 -9.226 3.328 1.00 42.09 87 ASP A CA 1
ATOM 690 C C . ASP A 1 87 ? 35.457 -8.853 4.700 1.00 42.09 87 ASP A C 1
ATOM 692 O O . ASP A 1 87 ? 34.913 -7.772 4.934 1.00 42.09 87 ASP A O 1
ATOM 696 N N . THR A 1 88 ? 35.543 -9.843 5.587 1.00 49.97 88 THR A N 1
ATOM 697 C CA . THR A 1 88 ? 35.535 -9.800 7.055 1.00 49.97 88 THR A CA 1
ATOM 698 C C . THR A 1 88 ? 36.283 -8.547 7.530 1.00 49.97 88 THR A C 1
ATOM 700 O O . THR A 1 88 ? 37.404 -8.290 7.108 1.00 49.97 88 THR A O 1
ATOM 703 N N . THR A 1 89 ? 35.763 -7.677 8.395 1.00 47.19 89 THR A N 1
ATOM 704 C CA . THR A 1 89 ? 35.560 -7.883 9.838 1.00 47.19 89 THR A CA 1
ATOM 705 C C . THR A 1 89 ? 34.954 -6.560 10.340 1.00 47.19 89 THR A C 1
ATOM 707 O O . THR A 1 89 ? 35.660 -5.565 10.255 1.00 47.19 89 THR A O 1
ATOM 710 N N . ASN A 1 90 ? 33.664 -6.486 10.712 1.00 53.41 90 ASN A N 1
ATOM 711 C CA . ASN A 1 90 ? 33.010 -5.376 11.473 1.00 53.41 90 ASN A CA 1
ATOM 712 C C . ASN A 1 90 ? 31.463 -5.474 11.486 1.00 53.41 90 ASN A C 1
ATOM 714 O O . ASN A 1 90 ? 30.789 -4.710 12.170 1.00 53.41 90 ASN A O 1
ATOM 718 N N . SER A 1 91 ? 30.866 -6.407 10.740 1.00 52.66 91 SER A N 1
ATOM 719 C CA . SER A 1 91 ? 29.408 -6.606 10.659 1.00 52.66 91 SER A CA 1
ATOM 720 C C . SER A 1 91 ? 28.796 -7.310 11.878 1.00 52.66 91 SER A C 1
ATOM 722 O O . SER A 1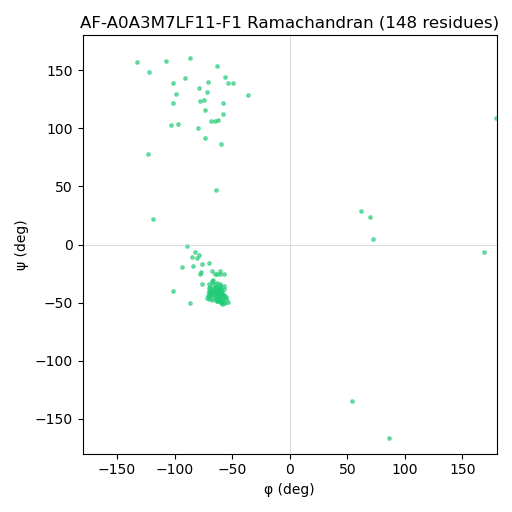 91 ? 27.586 -7.239 12.072 1.00 52.66 91 SER A O 1
ATOM 724 N N . ASN A 1 92 ? 29.597 -7.974 12.715 1.00 57.81 92 ASN A N 1
ATOM 725 C CA . ASN A 1 92 ? 29.075 -8.821 13.793 1.00 57.81 92 ASN A CA 1
ATOM 726 C C . ASN A 1 92 ? 28.550 -8.006 14.991 1.00 57.81 92 ASN A C 1
ATOM 728 O O . ASN A 1 92 ? 27.552 -8.396 15.583 1.00 57.81 92 ASN A O 1
ATOM 732 N N . GLU A 1 93 ? 29.148 -6.854 15.316 1.00 58.50 93 GLU A N 1
ATOM 733 C CA . GLU A 1 93 ? 28.701 -6.024 16.452 1.00 58.50 93 GLU A CA 1
ATOM 734 C C . GLU A 1 93 ? 27.361 -5.329 16.175 1.00 58.50 93 GLU A C 1
ATOM 736 O O . GLU A 1 93 ? 26.442 -5.419 16.984 1.00 58.50 93 GLU A O 1
ATOM 741 N N . LYS A 1 94 ? 27.191 -4.727 14.990 1.00 62.22 94 LYS A N 1
ATOM 742 C CA . LYS A 1 94 ? 25.931 -4.053 14.623 1.00 62.22 94 LYS A CA 1
ATOM 743 C C . LYS A 1 94 ? 24.756 -5.017 14.450 1.00 62.22 94 LYS A C 1
ATOM 745 O O . LYS A 1 94 ? 23.616 -4.649 14.720 1.00 62.22 94 LYS A O 1
ATOM 750 N N . ASN A 1 95 ? 25.027 -6.245 14.005 1.00 68.56 95 ASN A N 1
ATOM 751 C CA . ASN A 1 95 ? 24.002 -7.284 13.912 1.00 68.56 95 ASN A CA 1
ATOM 752 C C . ASN A 1 95 ? 23.554 -7.765 15.303 1.00 68.56 95 ASN A C 1
ATOM 754 O O . ASN A 1 95 ? 22.373 -8.056 15.481 1.00 68.56 95 ASN A O 1
ATOM 758 N N . ASN A 1 96 ? 24.461 -7.794 16.286 1.00 77.81 96 ASN A N 1
ATOM 759 C CA . ASN A 1 96 ? 24.128 -8.144 17.667 1.00 77.81 96 ASN A CA 1
ATOM 760 C C . ASN A 1 96 ? 23.313 -7.035 18.353 1.00 77.81 96 ASN A C 1
ATOM 762 O O . ASN A 1 96 ? 22.283 -7.334 18.946 1.00 77.81 96 ASN A O 1
ATOM 766 N N . GLU A 1 97 ? 23.684 -5.760 18.184 1.00 86.56 97 GLU A N 1
ATOM 767 C CA . GLU A 1 97 ? 22.900 -4.630 18.719 1.00 86.56 97 GLU A CA 1
ATOM 768 C C . GLU A 1 97 ? 21.469 -4.596 18.163 1.00 86.56 97 GLU A C 1
ATOM 770 O O . GLU A 1 97 ? 20.512 -4.349 18.897 1.00 86.56 97 GLU A O 1
ATOM 775 N N . LEU A 1 98 ? 21.301 -4.873 16.865 1.00 88.19 98 LEU A N 1
ATOM 776 C CA . LEU A 1 98 ? 19.978 -4.937 16.248 1.00 88.19 98 LEU A CA 1
ATOM 777 C C . LEU A 1 98 ? 19.152 -6.117 16.790 1.00 88.19 98 LEU A C 1
ATOM 779 O O . LEU A 1 98 ? 17.943 -5.981 16.985 1.00 88.19 98 LEU A O 1
ATOM 783 N N . ALA A 1 99 ? 19.794 -7.259 17.049 1.00 86.06 99 ALA A N 1
ATOM 784 C CA . ALA A 1 99 ? 19.146 -8.428 17.638 1.00 86.06 99 ALA A CA 1
ATOM 785 C C . ALA A 1 99 ? 18.709 -8.173 19.091 1.00 86.06 99 ALA A C 1
ATOM 787 O O . ALA A 1 99 ? 17.576 -8.500 19.451 1.00 86.06 99 ALA A O 1
ATOM 788 N N . ASP A 1 100 ? 19.551 -7.522 19.896 1.00 90.69 100 ASP A N 1
ATOM 789 C CA . ASP A 1 100 ? 19.226 -7.132 21.273 1.00 90.69 100 ASP A CA 1
ATOM 790 C C . ASP A 1 100 ? 18.107 -6.078 21.312 1.00 90.69 100 ASP A C 1
ATOM 792 O O . ASP A 1 100 ? 17.182 -6.153 22.133 1.00 90.69 100 ASP A O 1
ATOM 796 N N . LEU A 1 101 ? 18.117 -5.127 20.371 1.00 94.31 101 LEU A N 1
ATOM 797 C CA . LEU A 1 101 ? 17.033 -4.161 20.211 1.00 94.31 101 LEU A CA 1
ATOM 798 C C . LEU A 1 101 ? 15.714 -4.863 19.859 1.00 94.31 101 LEU A C 1
ATOM 800 O O . LEU A 1 101 ? 14.674 -4.554 20.438 1.00 94.31 101 LEU A O 1
ATOM 804 N N . LEU A 1 102 ? 15.746 -5.847 18.959 1.00 92.50 102 LEU A N 1
ATOM 805 C CA . LEU A 1 102 ? 14.562 -6.621 18.591 1.00 92.50 102 LEU A CA 1
ATOM 806 C C . LEU A 1 102 ? 14.033 -7.456 19.769 1.00 92.50 102 LEU A C 1
ATOM 808 O O . LEU A 1 102 ? 12.824 -7.485 20.008 1.00 92.50 102 LEU A O 1
ATOM 812 N N . ALA A 1 103 ? 14.921 -8.091 20.537 1.00 93.44 103 ALA A N 1
ATOM 813 C CA . ALA A 1 103 ? 14.552 -8.857 21.725 1.00 93.44 103 ALA A CA 1
ATOM 814 C C . ALA A 1 103 ? 13.928 -7.964 22.812 1.00 93.44 103 ALA A C 1
ATOM 816 O O . ALA A 1 103 ? 12.906 -8.326 23.403 1.00 93.44 103 ALA A O 1
ATOM 817 N N .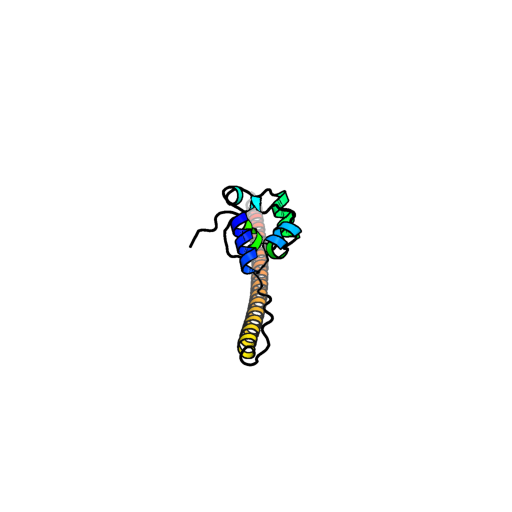 SER A 1 104 ? 14.495 -6.776 23.042 1.00 94.44 104 SER A N 1
ATOM 818 C CA . SER A 1 104 ? 13.958 -5.809 24.008 1.00 94.44 104 SER A CA 1
ATOM 819 C C . SER A 1 104 ? 12.606 -5.231 23.572 1.00 94.44 104 SER A C 1
ATOM 821 O O . SER A 1 104 ? 11.685 -5.177 24.389 1.00 94.44 104 SER A O 1
ATOM 823 N N . LEU A 1 105 ? 12.430 -4.907 22.284 1.00 95.25 105 LEU A N 1
ATOM 824 C CA . LEU A 1 105 ? 11.137 -4.517 21.705 1.00 95.25 105 LEU A CA 1
ATOM 825 C C . LEU A 1 105 ? 10.077 -5.605 21.913 1.00 95.25 105 LEU A C 1
ATOM 827 O O . LEU A 1 105 ? 8.959 -5.307 22.334 1.00 95.25 105 LEU A O 1
ATOM 831 N N . PHE A 1 106 ? 10.429 -6.871 21.675 1.00 95.25 106 PHE A N 1
ATOM 832 C CA . PHE A 1 106 ? 9.508 -7.993 21.853 1.00 95.25 106 PHE A CA 1
ATOM 833 C C . PHE A 1 106 ? 9.116 -8.193 23.325 1.00 95.25 106 PHE A C 1
ATOM 835 O O . PHE A 1 106 ? 7.940 -8.378 23.647 1.00 95.25 106 PHE A O 1
ATOM 842 N N . ALA A 1 107 ? 10.080 -8.103 24.246 1.00 93.06 107 ALA A N 1
ATOM 843 C CA . ALA A 1 107 ? 9.819 -8.178 25.682 1.00 93.06 107 ALA A CA 1
ATOM 844 C C . ALA A 1 107 ? 8.928 -7.021 26.172 1.00 93.06 107 ALA A C 1
ATOM 846 O O . ALA A 1 107 ? 8.009 -7.239 26.971 1.00 93.06 107 ALA A O 1
ATOM 847 N N . GLN A 1 108 ? 9.159 -5.804 25.668 1.00 94.75 108 GLN A N 1
ATOM 848 C CA . GLN A 1 108 ? 8.338 -4.636 25.977 1.00 94.75 108 GLN A CA 1
ATOM 849 C C . GLN A 1 108 ? 6.907 -4.814 25.463 1.00 94.75 108 GLN A C 1
ATOM 851 O O . GLN A 1 108 ? 5.967 -4.611 26.232 1.00 94.75 108 GLN A O 1
ATOM 856 N N . TYR A 1 109 ? 6.735 -5.237 24.208 1.00 92.25 109 TYR A N 1
ATOM 857 C CA . TYR A 1 109 ? 5.418 -5.482 23.617 1.00 92.25 109 TYR A CA 1
ATOM 858 C C . TYR A 1 109 ? 4.624 -6.517 24.423 1.00 92.25 109 TYR A C 1
ATOM 860 O O . TYR A 1 109 ? 3.495 -6.258 24.831 1.00 92.25 109 TYR A O 1
ATOM 868 N N . ASN A 1 110 ? 5.247 -7.646 24.767 1.00 90.94 110 ASN A N 1
ATOM 869 C CA . ASN A 1 110 ? 4.602 -8.678 25.584 1.00 90.94 110 ASN A CA 1
ATOM 870 C C . ASN A 1 110 ? 4.236 -8.185 26.993 1.00 90.94 110 ASN A C 1
ATOM 872 O O . ASN A 1 110 ? 3.242 -8.618 27.574 1.00 90.94 110 ASN A O 1
ATOM 876 N N . THR A 1 111 ? 5.039 -7.291 27.573 1.00 92.06 111 THR A N 1
ATOM 877 C CA . THR A 1 111 ? 4.727 -6.685 28.876 1.00 92.06 111 THR A CA 1
ATOM 878 C C . THR A 1 111 ? 3.548 -5.715 28.768 1.00 92.06 111 THR A C 1
ATOM 880 O O . THR A 1 111 ? 2.681 -5.715 29.644 1.00 92.06 111 THR A O 1
ATOM 883 N N . GLN A 1 112 ? 3.481 -4.930 27.688 1.00 92.12 112 GLN A N 1
ATOM 884 C CA . GLN A 1 112 ? 2.348 -4.047 27.392 1.00 92.12 112 GLN A CA 1
ATOM 885 C C . GLN A 1 112 ? 1.052 -4.835 27.156 1.00 92.12 112 GLN A C 1
ATOM 887 O O . GLN A 1 112 ? 0.002 -4.433 27.646 1.00 92.12 112 GLN A O 1
ATOM 892 N N . ASP A 1 113 ? 1.118 -5.982 26.481 1.00 93.81 113 ASP A N 1
ATOM 893 C CA . ASP A 1 113 ? -0.045 -6.850 26.267 1.00 93.81 113 ASP A CA 1
ATOM 894 C C . ASP A 1 113 ? -0.620 -7.377 27.598 1.00 93.81 113 ASP A C 1
ATOM 896 O O . ASP A 1 113 ? -1.823 -7.299 27.858 1.00 93.81 113 ASP A O 1
ATOM 900 N N . LYS A 1 114 ? 0.254 -7.792 28.527 1.00 92.81 114 LYS A N 1
ATOM 901 C CA . LYS A 1 114 ? -0.158 -8.211 29.880 1.00 92.81 114 LYS A CA 1
ATOM 902 C C . LYS A 1 114 ? -0.779 -7.076 30.693 1.00 92.81 114 LYS A C 1
ATOM 904 O O . LYS A 1 114 ? -1.750 -7.312 31.417 1.00 92.81 114 LYS A O 1
ATOM 909 N N . SER A 1 115 ? -0.226 -5.863 30.620 1.00 93.81 115 SER A N 1
ATOM 910 C CA . SER A 1 115 ? -0.793 -4.715 31.337 1.00 93.81 115 SER A CA 1
ATOM 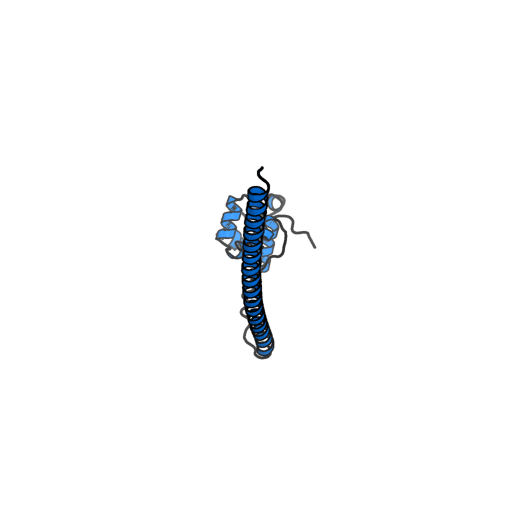911 C C . SER A 1 115 ? -2.137 -4.286 30.743 1.00 93.81 115 SER A C 1
ATOM 913 O O . SER A 1 115 ? -3.057 -3.972 31.501 1.00 93.81 115 SER A O 1
ATOM 915 N N . LEU A 1 116 ? -2.298 -4.368 29.418 1.00 96.56 116 LEU A N 1
ATOM 916 C CA . LEU A 1 116 ? -3.571 -4.151 28.735 1.00 96.56 116 LEU A CA 1
ATOM 917 C C . LEU A 1 116 ? -4.628 -5.162 29.194 1.00 96.56 116 LEU A C 1
ATOM 919 O O . LEU A 1 116 ? -5.715 -4.758 29.607 1.00 96.56 116 LEU A O 1
ATOM 923 N N . LEU A 1 117 ? -4.292 -6.456 29.208 1.00 93.69 117 LEU A N 1
ATOM 924 C CA . LEU A 1 117 ? -5.188 -7.511 29.688 1.00 93.69 117 LEU A CA 1
ATOM 925 C C . LEU A 1 117 ? -5.587 -7.294 31.156 1.00 93.69 117 LEU A C 1
ATOM 927 O O . LEU A 1 117 ? -6.737 -7.509 31.545 1.00 93.69 117 LEU A O 1
ATOM 931 N N . PHE A 1 118 ? -4.651 -6.838 31.991 1.00 96.75 118 PHE A N 1
ATOM 932 C CA . PHE A 1 118 ? -4.950 -6.487 33.376 1.00 96.75 118 PHE A CA 1
ATOM 933 C C . PHE A 1 118 ? -5.956 -5.331 33.470 1.00 96.75 118 PHE A C 1
ATOM 935 O O . PHE A 1 118 ? -6.938 -5.447 34.203 1.00 96.75 118 PHE A O 1
ATOM 942 N N . ILE A 1 119 ? -5.757 -4.247 32.713 1.00 96.62 119 ILE A N 1
ATOM 943 C CA . ILE A 1 119 ? -6.672 -3.094 32.695 1.00 96.62 119 ILE A CA 1
ATOM 944 C C . ILE A 1 119 ? -8.061 -3.502 32.194 1.00 96.62 119 ILE A C 1
ATOM 946 O O . ILE A 1 119 ? -9.055 -3.142 32.821 1.00 96.62 119 ILE A O 1
ATOM 950 N N . GLN A 1 120 ? -8.142 -4.303 31.128 1.00 96.12 120 GLN A N 1
ATOM 951 C CA . GLN A 1 120 ? -9.410 -4.829 30.608 1.00 96.12 120 GLN A CA 1
ATOM 952 C C . GLN A 1 120 ? -10.169 -5.634 31.670 1.00 96.12 120 GLN A C 1
ATOM 954 O O . GLN A 1 120 ? -11.366 -5.436 31.871 1.00 96.12 120 GLN A O 1
ATOM 959 N N . ASN A 1 121 ? -9.464 -6.483 32.424 1.00 96.12 121 ASN A N 1
ATOM 960 C CA . ASN A 1 121 ? -10.064 -7.230 33.528 1.00 96.12 121 ASN A CA 1
ATOM 961 C C . ASN A 1 121 ? -10.558 -6.321 34.664 1.00 96.12 121 ASN A C 1
ATOM 963 O O . ASN A 1 121 ? -11.578 -6.620 35.286 1.00 96.12 121 ASN A O 1
ATOM 967 N N . GLN A 1 122 ? -9.852 -5.225 34.965 1.00 97.38 122 GLN A N 1
ATOM 968 C CA . GLN A 1 122 ? -10.319 -4.253 35.959 1.00 97.38 122 GLN A CA 1
ATOM 969 C C . GLN A 1 122 ? -11.554 -3.490 35.469 1.00 97.38 122 GLN A C 1
ATOM 971 O O . GLN A 1 122 ? -12.499 -3.345 36.242 1.00 97.38 122 GLN A O 1
ATOM 976 N N . LEU A 1 123 ? -11.583 -3.067 34.199 1.00 97.19 123 LEU A N 1
ATOM 977 C CA . LEU A 1 123 ? -12.750 -2.423 33.586 1.00 97.19 123 LEU A CA 1
ATOM 978 C C . LEU A 1 123 ? -13.986 -3.316 33.694 1.00 97.19 123 LEU A C 1
ATOM 980 O O . LEU A 1 123 ? -14.978 -2.882 34.269 1.00 97.19 123 LEU A O 1
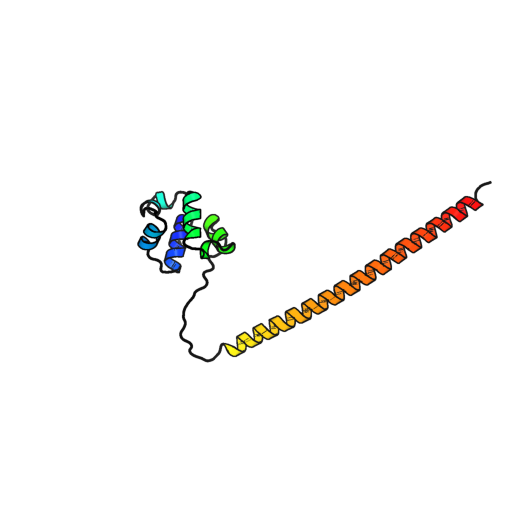ATOM 984 N N . GLY A 1 124 ? -13.887 -4.590 33.303 1.00 97.06 124 GLY A N 1
ATOM 985 C CA . GLY A 1 124 ? -15.018 -5.519 33.406 1.00 97.06 124 GLY A CA 1
ATOM 986 C C . GLY A 1 124 ? -15.521 -5.722 34.844 1.00 97.06 124 GLY A C 1
ATOM 987 O O . GLY A 1 124 ? -16.720 -5.861 35.086 1.00 97.06 124 GLY A O 1
ATOM 988 N N . ARG A 1 125 ? -14.627 -5.691 35.845 1.00 96.75 125 ARG A N 1
ATOM 989 C CA . ARG A 1 125 ? -15.035 -5.737 37.264 1.00 96.75 125 ARG A CA 1
ATOM 990 C C . ARG A 1 125 ? -15.765 -4.469 37.697 1.00 96.75 125 ARG A C 1
ATOM 992 O O . ARG A 1 125 ? -16.686 -4.559 38.506 1.00 96.75 125 ARG A O 1
ATOM 999 N N . ILE A 1 126 ? -15.326 -3.305 37.223 1.00 97.00 126 ILE A N 1
ATOM 1000 C CA . ILE A 1 126 ? -15.948 -2.016 37.542 1.00 97.00 126 ILE A CA 1
ATOM 1001 C C . ILE A 1 126 ? -17.317 -1.914 36.871 1.00 97.00 126 ILE A C 1
ATOM 1003 O O . ILE A 1 126 ? -18.276 -1.575 37.554 1.00 97.00 126 ILE A O 1
ATOM 1007 N N . GLU A 1 127 ? -17.425 -2.280 35.595 1.00 96.69 127 GLU A N 1
ATOM 1008 C CA . GLU A 1 127 ? -18.694 -2.328 34.857 1.00 96.69 127 GLU A CA 1
ATOM 1009 C C . GLU A 1 127 ? -19.722 -3.186 35.599 1.00 96.69 127 GLU A C 1
ATOM 1011 O O . GLU A 1 127 ? -20.804 -2.707 35.930 1.00 96.69 127 GLU A O 1
ATOM 1016 N N . LYS A 1 128 ? -19.332 -4.399 36.016 1.00 96.81 128 LYS A N 1
ATOM 1017 C CA . LYS A 1 128 ? -20.202 -5.275 36.810 1.00 96.81 128 LYS A CA 1
ATOM 1018 C C . LYS A 1 128 ? -20.642 -4.638 38.133 1.00 96.81 128 LYS A C 1
ATOM 1020 O O . LYS A 1 128 ? -21.804 -4.746 38.514 1.00 96.81 128 LYS A O 1
ATOM 1025 N N . LYS A 1 129 ? -19.730 -3.964 38.843 1.00 97.00 129 LYS A N 1
ATOM 1026 C CA . LYS A 1 129 ? -20.069 -3.253 40.088 1.00 97.00 129 LYS A CA 1
ATOM 1027 C C . LYS A 1 129 ? -21.032 -2.091 39.845 1.00 97.00 129 LYS A C 1
ATOM 1029 O O . LYS A 1 129 ? -21.894 -1.847 40.685 1.00 97.00 129 LYS A O 1
ATOM 1034 N N . CYS A 1 130 ? -20.890 -1.376 38.730 1.00 95.44 130 CYS A N 1
ATOM 1035 C CA . CYS A 1 130 ? -21.828 -0.331 38.335 1.00 95.44 130 CYS A CA 1
ATOM 1036 C C . CYS A 1 130 ? -23.219 -0.919 38.080 1.00 95.44 130 CYS A C 1
ATOM 1038 O O . CYS A 1 130 ? -24.186 -0.421 38.652 1.00 95.44 130 CYS A O 1
ATOM 1040 N N . ASP A 1 131 ? -23.317 -2.006 37.312 1.00 97.12 131 ASP A N 1
ATOM 1041 C CA . ASP A 1 131 ? -24.591 -2.680 37.032 1.00 97.12 131 ASP A CA 1
ATOM 1042 C C . ASP A 1 131 ? -25.280 -3.170 38.314 1.00 97.12 131 ASP A C 1
ATOM 1044 O O . ASP A 1 131 ? -26.478 -2.951 38.514 1.00 97.12 131 ASP A O 1
ATOM 1048 N N . GLU A 1 132 ? -24.520 -3.783 39.225 1.00 97.06 132 GLU A N 1
ATOM 1049 C CA . GLU A 1 132 ? -25.019 -4.223 40.531 1.00 97.06 132 GLU A CA 1
ATOM 1050 C C . GLU A 1 132 ? -25.530 -3.044 41.373 1.00 97.06 132 GLU A C 1
ATOM 1052 O O . GLU A 1 132 ? -26.616 -3.125 41.954 1.00 97.06 132 GLU A O 1
ATOM 1057 N N . ALA A 1 133 ? -24.793 -1.930 41.415 1.00 96.19 133 ALA A N 1
ATOM 1058 C CA . ALA A 1 133 ? -25.205 -0.729 42.138 1.00 96.19 133 ALA A CA 1
ATOM 1059 C C . ALA A 1 133 ? -26.477 -0.100 41.541 1.00 96.19 133 ALA A C 1
ATOM 1061 O O . ALA A 1 133 ? -27.377 0.291 42.289 1.00 96.19 133 ALA A O 1
ATOM 1062 N N . PHE A 1 134 ? -26.594 -0.055 40.208 1.00 96.94 134 PHE A N 1
ATOM 1063 C CA . PHE A 1 134 ? -27.807 0.406 39.528 1.00 96.94 134 PHE A CA 1
ATOM 1064 C C . PHE A 1 134 ? -29.008 -0.490 39.841 1.00 96.94 134 PHE A C 1
ATOM 1066 O O . PHE A 1 134 ? -30.089 0.016 40.152 1.00 96.94 134 PHE A O 1
ATOM 1073 N N . ALA A 1 135 ? -28.830 -1.814 39.829 1.00 95.75 135 ALA A N 1
ATOM 1074 C CA . ALA A 1 135 ? -29.885 -2.757 40.191 1.00 95.75 135 ALA A CA 1
ATOM 1075 C C . ALA A 1 135 ? -30.326 -2.593 41.657 1.00 95.75 135 ALA A C 1
ATOM 1077 O O . ALA A 1 135 ? -31.523 -2.596 41.954 1.00 95.75 135 ALA A O 1
ATOM 1078 N N . GLN A 1 136 ? -29.375 -2.395 42.576 1.00 95.75 136 GLN A N 1
ATOM 1079 C CA . GLN A 1 136 ? -29.666 -2.138 43.989 1.00 95.75 136 GLN A CA 1
ATOM 1080 C C . GLN A 1 136 ? -30.435 -0.829 44.192 1.00 95.75 136 GLN A C 1
ATOM 1082 O O . GLN A 1 136 ? -31.450 -0.830 44.892 1.00 95.75 136 GLN A O 1
ATOM 1087 N N . GLN A 1 137 ? -30.003 0.269 43.561 1.00 95.50 137 GLN A N 1
ATOM 1088 C CA . GLN A 1 137 ? -30.725 1.544 43.618 1.00 95.50 137 GLN A CA 1
ATOM 1089 C C . GLN A 1 137 ? -32.139 1.422 43.053 1.00 95.50 137 GLN A C 1
ATOM 1091 O O . GLN A 1 137 ? -33.082 1.916 43.671 1.00 95.50 137 GLN A O 1
ATOM 1096 N N . LYS A 1 138 ? -32.309 0.732 41.918 1.00 95.62 138 LYS A N 1
ATOM 1097 C CA . LYS A 1 138 ? -33.629 0.484 41.331 1.00 95.62 138 LYS A CA 1
ATOM 1098 C C . LYS A 1 138 ? -34.545 -0.255 42.309 1.00 95.62 138 LYS A C 1
ATOM 1100 O O . LYS A 1 138 ? -35.651 0.209 42.571 1.00 95.62 138 LYS A O 1
ATOM 1105 N N . ASN A 1 139 ? -34.073 -1.355 42.893 1.00 94.81 139 ASN A N 1
ATOM 1106 C CA . ASN A 1 139 ? -34.847 -2.123 43.873 1.00 94.81 139 ASN A CA 1
ATOM 1107 C C . ASN A 1 139 ? -35.204 -1.287 45.111 1.00 94.81 139 ASN A C 1
ATOM 1109 O O . ASN A 1 139 ? -36.310 -1.389 45.641 1.00 94.81 139 ASN A O 1
ATOM 1113 N N . PHE A 1 140 ? -34.279 -0.445 45.576 1.00 95.31 140 PHE A N 1
ATOM 1114 C CA . PHE A 1 140 ? -34.529 0.458 46.695 1.00 95.31 140 PHE A CA 1
ATOM 1115 C C . PHE A 1 140 ? -35.623 1.487 46.369 1.00 95.31 140 PHE A C 1
ATOM 1117 O O . PHE A 1 140 ? -36.534 1.685 47.175 1.00 95.31 140 PHE A O 1
ATOM 1124 N N . LEU A 1 141 ? -35.582 2.086 45.174 1.00 93.75 141 LEU A N 1
ATOM 1125 C CA . LEU A 1 141 ? -36.612 3.012 44.695 1.00 93.75 141 LEU A CA 1
ATOM 1126 C C . LEU A 1 141 ? -37.986 2.341 44.589 1.00 93.75 141 LEU A C 1
ATOM 1128 O O . LEU A 1 141 ? -38.971 2.898 45.072 1.00 93.75 141 LEU A O 1
ATOM 1132 N N . GLU A 1 142 ? -38.065 1.135 44.021 1.00 93.19 142 GLU A N 1
ATOM 1133 C CA . GLU A 1 142 ? -39.324 0.381 43.939 1.00 93.19 142 GLU A CA 1
ATOM 1134 C C . GLU A 1 142 ? -39.904 0.083 45.329 1.00 93.19 142 GLU A C 1
ATOM 1136 O O . GLU A 1 142 ? -41.111 0.225 45.547 1.00 93.19 142 GLU A O 1
ATOM 1141 N N . LYS A 1 143 ? -39.047 -0.242 46.306 1.00 92.75 143 LYS A N 1
ATOM 1142 C CA . LYS A 1 143 ? -39.468 -0.458 47.694 1.00 92.75 143 LYS A CA 1
ATOM 1143 C C . LYS A 1 143 ? -40.045 0.813 48.321 1.00 92.75 143 LYS A C 1
ATOM 1145 O O . LYS A 1 143 ? -41.113 0.736 48.925 1.00 92.75 143 LYS A O 1
ATOM 1150 N N . ILE A 1 144 ? -39.400 1.969 48.142 1.00 93.75 144 ILE A N 1
ATOM 1151 C CA . ILE A 1 144 ? -39.929 3.260 48.621 1.00 93.75 144 ILE A CA 1
ATOM 1152 C C . ILE A 1 144 ? -41.293 3.549 47.986 1.00 93.75 144 ILE A C 1
ATOM 1154 O O . ILE A 1 144 ? -42.250 3.847 48.698 1.00 93.75 144 ILE A O 1
ATOM 1158 N N . LEU A 1 145 ? -41.409 3.410 46.662 1.00 89.88 145 LEU A N 1
ATOM 1159 C CA . LEU A 1 145 ? -42.659 3.657 45.936 1.00 89.88 145 LEU A CA 1
ATOM 1160 C C . LEU A 1 145 ? -43.798 2.733 46.393 1.00 89.88 145 LEU A C 1
ATOM 1162 O O . LEU A 1 145 ? -44.946 3.166 46.460 1.00 89.88 145 LEU A O 1
ATOM 1166 N N . SER A 1 146 ? -43.490 1.479 46.740 1.00 88.44 146 SER A N 1
ATOM 1167 C CA . SER A 1 146 ? -44.481 0.529 47.263 1.00 88.44 146 SER A CA 1
ATOM 1168 C C . SER A 1 146 ? -45.014 0.910 48.647 1.00 88.44 146 SER A C 1
ATOM 1170 O O . SER A 1 146 ? -46.187 0.679 48.924 1.00 88.44 146 SER A O 1
ATOM 1172 N N . GLN A 1 147 ? -44.180 1.524 49.494 1.00 86.44 147 GLN A N 1
ATOM 1173 C CA . GLN A 1 147 ? -44.562 1.975 50.837 1.00 86.44 147 GLN A CA 1
ATOM 1174 C C . GLN A 1 147 ? -45.233 3.354 50.839 1.00 86.44 147 GLN A C 1
ATOM 1176 O O . GLN A 1 147 ? -45.906 3.700 51.803 1.00 86.44 147 GLN A O 1
ATOM 1181 N N . ALA A 1 148 ? -45.057 4.136 49.772 1.00 80.62 148 ALA A N 1
ATOM 1182 C CA . ALA A 1 148 ? -45.659 5.458 49.609 1.00 80.62 148 ALA A CA 1
ATOM 1183 C C . ALA A 1 148 ? -47.051 5.429 48.944 1.00 80.62 148 ALA A C 1
ATOM 1185 O O . ALA A 1 148 ? -47.650 6.488 48.750 1.00 80.62 148 ALA A O 1
ATOM 1186 N N . LYS A 1 149 ? -47.569 4.248 48.568 1.00 67.31 149 LYS A N 1
ATOM 1187 C CA . LYS A 1 149 ? -48.948 4.104 48.080 1.00 67.31 149 LYS A CA 1
ATOM 1188 C C . LYS A 1 149 ? -49.930 4.219 49.264 1.00 67.31 149 LYS A C 1
ATOM 1190 O O . LYS A 1 149 ? -49.754 3.462 50.217 1.00 67.31 149 LYS A O 1
ATOM 1195 N N . PRO A 1 150 ? -50.907 5.148 49.214 1.00 62.22 150 PRO A N 1
ATOM 1196 C CA . PRO A 1 150 ? -51.912 5.329 50.263 1.00 62.22 150 PRO A CA 1
ATOM 1197 C C . PRO A 1 150 ? -52.883 4.149 50.368 1.00 62.22 150 PRO A C 1
ATOM 1199 O O . PRO A 1 150 ? -53.083 3.447 49.347 1.00 62.22 150 PRO A O 1
#

Organism: NCBI:txid2305228

Radius of gyration: 32.32 Å; Cα contacts (8 Å, |Δi|>4): 72; chains: 1; bounding box: 88×30×81 Å

Solvent-accessible surface area (backbone atoms only — not comparable to full-atom values): 8882 Å² total; per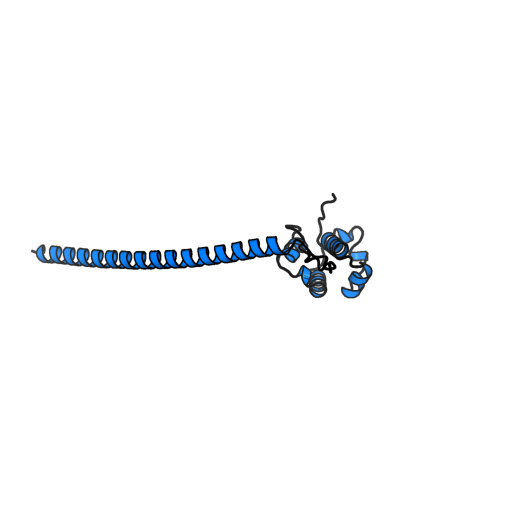-residue (Å²): 129,88,76,77,80,40,51,54,48,45,51,53,50,50,32,59,75,73,68,52,56,66,68,55,52,26,61,76,66,69,44,63,71,68,59,68,36,78,73,43,26,76,44,87,76,55,67,72,57,52,54,48,46,35,68,77,38,57,75,44,59,41,73,60,28,36,43,20,44,73,72,60,50,81,63,81,75,71,86,75,83,70,84,67,79,88,76,88,84,76,67,67,63,62,54,48,54,52,50,52,50,51,54,49,52,51,53,50,51,58,50,51,53,52,51,49,53,50,51,52,55,50,49,55,53,49,53,52,49,50,54,52,50,52,53,51,50,51,54,52,51,54,51,52,56,64,72,69,58,132